Protein AF-A0A7J2LB59-F1 (afdb_monomer)

Radius of gyration: 16.42 Å; Cα contacts (8 Å, |Δi|>4): 15; chains: 1; bounding box: 29×22×53 Å

Mean predicted aligned error: 5.77 Å

pLDDT: mean 88.69, std 8.7, range [46.5, 97.25]

Nearest PDB structures (foldseek):
  7pic-assembly1_C  TM=3.000E-01  e=9.769E+00  Mycoplasmoides pneumoniae M129

Solvent-accessible surface area (backbone atoms only — not comparable to full-atom values): 5237 Å² total; per-residue (Å²): 140,85,89,83,82,90,52,91,87,67,80,72,89,67,65,68,56,58,58,54,52,52,50,53,51,58,70,72,46,89,77,89,85,64,96,44,73,66,57,49,52,58,58,52,41,78,76,48,88,65,61,56,67,58,55,42,71,70,32,62,70,54,44,46,63,75,69,58,75,61,71,68,69,64,66,72,78,118

Sequence (78 aa):
VIFREARPGYIMPVGVWVVRETVRKALREKPLKFDAFKDAITYIAKRLRIDISYWINESKVIREHLKQRKLTEYIKHE

Foldseek 3Di:
DDDDDDDPVPPDCPDCVVVVVVVVVQVVDDDDDDPDPVVVLVVVQVVDPPHSVVVCVPDPVNVCVVPDDDVVVVVVPD

Secondary structure (DSSP, 8-state):
-------TT--S--TTHHHHHHHHHHHHSPPPP-SSHHHHHHHHHTT-SS-HHHHHHH-HHHHHHHH---HHHHHTT-

Structure (mmCIF, N/CA/C/O backbone):
data_AF-A0A7J2LB59-F1
#
_entry.id   AF-A0A7J2LB59-F1
#
loop_
_atom_site.group_PDB
_atom_site.id
_atom_site.type_symbol
_atom_site.label_atom_id
_atom_site.label_alt_id
_atom_site.label_comp_id
_atom_site.label_asym_id
_atom_site.label_entity_id
_atom_site.label_seq_id
_atom_site.pdbx_PDB_ins_code
_atom_site.Cartn_x
_atom_site.Cartn_y
_atom_site.Cartn_z
_atom_site.occupancy
_atom_site.B_iso_or_equiv
_atom_site.auth_seq_id
_atom_site.auth_comp_id
_atom_site.auth_asym_id
_atom_site.auth_atom_id
_atom_site.pdbx_PDB_model_num
ATOM 1 N N . VAL A 1 1 ? -3.063 6.538 0.086 1.00 87.38 1 VAL A N 1
ATOM 2 C CA . VAL A 1 1 ? -1.715 5.983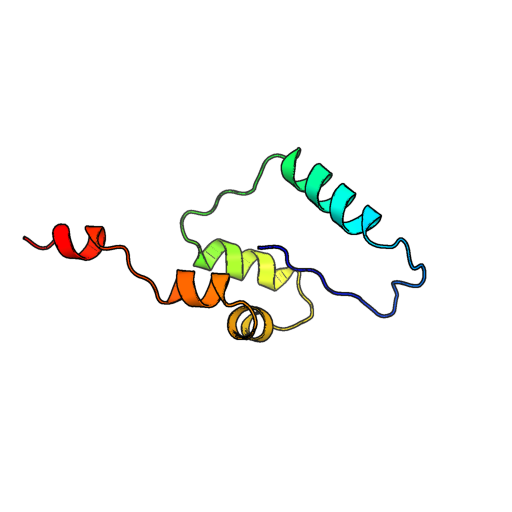 -0.205 1.00 87.38 1 VAL A CA 1
ATOM 3 C C . VAL A 1 1 ? -1.758 5.316 -1.573 1.00 87.38 1 VAL A C 1
ATOM 5 O O . VAL A 1 1 ? -2.795 4.752 -1.897 1.00 87.38 1 VAL A O 1
ATOM 8 N N . ILE A 1 2 ? -0.698 5.422 -2.379 1.00 91.75 2 ILE A N 1
ATOM 9 C CA . ILE A 1 2 ? -0.607 4.805 -3.714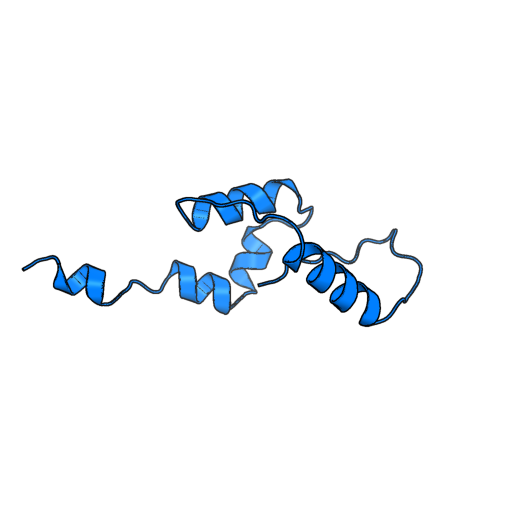 1.00 91.75 2 ILE A CA 1
ATOM 10 C C . ILE A 1 2 ? 0.544 3.797 -3.695 1.00 91.75 2 ILE A C 1
ATOM 12 O O . ILE A 1 2 ? 1.644 4.148 -3.279 1.00 91.75 2 ILE A O 1
ATOM 16 N N . PHE A 1 3 ? 0.292 2.576 -4.169 1.00 92.75 3 PHE A N 1
ATOM 17 C CA . PHE A 1 3 ? 1.311 1.542 -4.358 1.00 92.75 3 PHE A CA 1
ATOM 18 C C . PHE A 1 3 ? 1.683 1.486 -5.841 1.00 92.75 3 PHE A C 1
ATOM 20 O O . PHE A 1 3 ? 0.800 1.358 -6.693 1.00 92.75 3 PHE A O 1
ATOM 27 N N . ARG A 1 4 ? 2.972 1.611 -6.167 1.00 91.31 4 ARG A N 1
ATOM 28 C CA . ARG A 1 4 ? 3.448 1.598 -7.557 1.00 91.31 4 ARG A CA 1
ATOM 29 C C . ARG A 1 4 ? 4.804 0.921 -7.668 1.00 91.31 4 ARG A C 1
ATOM 31 O O . ARG A 1 4 ? 5.782 1.402 -7.115 1.00 91.31 4 ARG A O 1
ATOM 38 N N . GLU A 1 5 ? 4.878 -0.108 -8.499 1.00 91.00 5 GLU A N 1
ATOM 39 C CA . GLU A 1 5 ? 6.130 -0.789 -8.821 1.00 91.00 5 GLU A CA 1
ATOM 40 C C . GLU A 1 5 ? 6.629 -0.362 -10.204 1.00 91.00 5 GLU A C 1
ATOM 42 O O . GLU A 1 5 ? 5.930 -0.537 -11.207 1.00 91.00 5 GLU A O 1
ATOM 47 N N . ALA A 1 6 ? 7.846 0.179 -10.272 1.00 87.0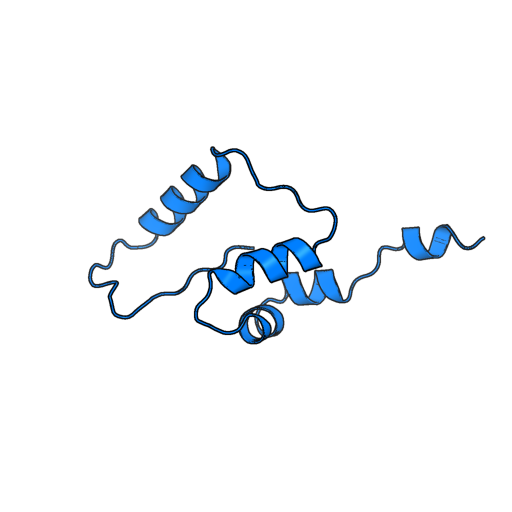6 6 ALA A N 1
ATOM 48 C CA . ALA A 1 6 ? 8.559 0.352 -11.533 1.00 87.06 6 ALA A CA 1
ATOM 49 C C . ALA A 1 6 ? 9.241 -0.976 -11.883 1.00 87.06 6 ALA A C 1
ATOM 51 O O . ALA A 1 6 ? 10.191 -1.388 -11.223 1.00 87.06 6 ALA A O 1
ATOM 52 N N . ARG A 1 7 ? 8.710 -1.686 -12.881 1.00 85.56 7 ARG A N 1
ATOM 53 C CA . ARG A 1 7 ? 9.224 -3.001 -13.292 1.00 85.56 7 ARG A CA 1
ATOM 54 C C . ARG A 1 7 ? 10.168 -2.869 -14.491 1.00 85.56 7 ARG A C 1
ATOM 56 O O . ARG A 1 7 ? 9.949 -1.968 -15.296 1.00 85.56 7 ARG A O 1
ATOM 63 N N . PRO A 1 8 ? 11.126 -3.798 -14.684 1.00 83.88 8 PRO A N 1
ATOM 64 C CA . PRO A 1 8 ? 12.087 -3.739 -15.794 1.00 83.88 8 PRO A CA 1
ATOM 65 C C . PRO A 1 8 ? 11.461 -3.651 -17.195 1.00 83.88 8 PRO A C 1
ATOM 67 O O . PRO A 1 8 ? 12.059 -3.085 -18.098 1.00 83.88 8 PRO A O 1
ATOM 70 N N . GLY A 1 9 ? 10.234 -4.154 -17.382 1.00 82.38 9 GLY A N 1
ATOM 71 C CA . GLY A 1 9 ? 9.495 -4.018 -18.646 1.00 82.38 9 GLY A CA 1
ATOM 72 C C . GLY A 1 9 ? 8.943 -2.612 -18.928 1.00 82.38 9 GLY A C 1
ATOM 73 O O . GLY A 1 9 ? 8.319 -2.395 -19.962 1.00 82.38 9 GLY A O 1
ATOM 74 N N . TYR A 1 10 ? 9.121 -1.653 -18.017 1.00 79.19 10 TYR A N 1
ATOM 75 C CA . TYR A 1 10 ? 8.698 -0.268 -18.200 1.00 79.19 10 TYR A CA 1
ATOM 76 C C . TYR A 1 10 ? 9.795 0.521 -18.931 1.00 79.19 10 TYR A C 1
ATOM 78 O O . TYR A 1 10 ? 10.621 1.185 -18.313 1.00 79.19 10 TYR A O 1
ATOM 86 N N . ILE A 1 11 ? 9.808 0.398 -20.260 1.00 74.50 11 ILE A N 1
ATOM 87 C CA . ILE A 1 11 ? 10.900 0.877 -21.127 1.00 74.50 11 ILE A CA 1
ATOM 88 C C . ILE A 1 11 ? 10.817 2.391 -21.399 1.00 74.50 11 ILE A C 1
ATOM 90 O O . ILE A 1 11 ? 11.836 3.036 -21.624 1.00 74.50 11 ILE A O 1
ATOM 94 N N . MET A 1 12 ? 9.618 2.987 -21.360 1.00 81.38 12 MET A N 1
ATOM 95 C CA . MET A 1 12 ? 9.414 4.383 -21.766 1.00 81.38 12 MET A CA 1
ATOM 96 C C . MET A 1 12 ? 9.254 5.339 -20.567 1.00 81.38 12 MET A C 1
ATOM 98 O O . MET A 1 12 ? 8.340 5.163 -19.754 1.00 81.38 12 MET A O 1
ATOM 102 N N . PRO A 1 13 ? 10.057 6.415 -20.467 1.00 76.88 13 PRO A N 1
ATOM 103 C CA . PRO A 1 13 ? 9.916 7.415 -19.414 1.00 76.88 13 PRO A CA 1
ATOM 104 C C . PRO A 1 13 ? 8.782 8.405 -19.738 1.00 76.88 13 PRO A C 1
ATOM 106 O O . PRO A 1 13 ? 9.005 9.511 -20.210 1.00 76.88 13 PRO A O 1
ATOM 109 N N . VAL A 1 14 ? 7.537 8.030 -19.433 1.00 82.69 14 VAL A N 1
ATOM 110 C CA . VAL A 1 14 ? 6.329 8.878 -19.626 1.00 82.69 14 VAL A CA 1
ATOM 111 C C . VAL A 1 14 ? 6.191 9.989 -18.554 1.00 82.69 14 VAL A C 1
ATOM 113 O O . VAL A 1 14 ? 5.191 10.702 -18.470 1.00 82.69 14 VAL A O 1
ATOM 116 N N . GLY A 1 15 ? 7.191 10.142 -17.680 1.00 85.12 15 GLY A N 1
ATOM 117 C CA . GLY A 1 15 ? 7.193 11.134 -16.605 1.00 85.12 15 GLY A CA 1
ATOM 118 C C . GLY A 1 15 ? 6.054 10.963 -15.588 1.00 85.12 15 GLY A C 1
ATOM 119 O O . GLY A 1 15 ? 5.507 9.876 -15.381 1.00 85.12 15 GLY A O 1
ATOM 120 N N . VAL A 1 16 ? 5.697 12.063 -14.920 1.00 88.06 16 VAL A N 1
ATOM 121 C CA . VAL A 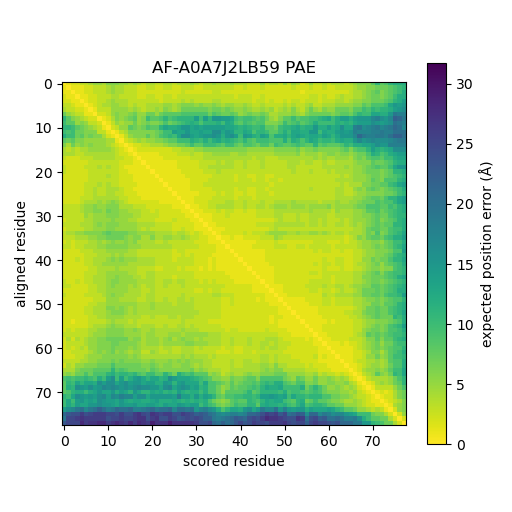1 16 ? 4.670 12.089 -13.859 1.00 88.06 16 VAL A CA 1
ATOM 122 C C . VAL A 1 16 ? 3.251 11.930 -14.419 1.00 88.06 16 VAL A C 1
ATOM 124 O O . VAL A 1 16 ? 2.343 11.511 -13.698 1.00 88.06 16 VAL A O 1
ATOM 127 N N . TRP A 1 17 ? 3.048 12.220 -15.708 1.00 91.06 17 TRP A N 1
ATOM 128 C CA . TRP A 1 17 ? 1.732 12.186 -16.347 1.00 91.06 17 TRP A CA 1
ATOM 129 C C . TRP A 1 17 ? 1.036 10.830 -16.181 1.00 91.06 17 TRP A C 1
ATOM 131 O O . TRP A 1 17 ? -0.126 10.788 -15.778 1.00 91.06 17 TRP A O 1
ATOM 141 N N . VAL A 1 18 ? 1.769 9.722 -16.354 1.00 90.12 18 VAL A N 1
ATOM 142 C CA . VAL A 1 18 ? 1.196 8.368 -16.243 1.00 90.12 18 VAL A CA 1
ATOM 143 C C . VAL A 1 18 ? 0.603 8.104 -14.857 1.00 90.12 18 VAL A C 1
ATOM 145 O O . VAL A 1 18 ? -0.439 7.461 -14.729 1.00 90.12 18 VAL A O 1
ATOM 148 N N . VAL A 1 19 ? 1.240 8.631 -13.805 1.00 90.12 19 VAL A N 1
ATOM 149 C CA . VAL A 1 19 ? 0.761 8.485 -12.425 1.00 90.12 19 VAL A CA 1
ATOM 150 C C . VAL A 1 19 ? -0.522 9.280 -12.249 1.00 90.12 19 VAL A C 1
ATOM 152 O O . VAL A 1 19 ? -1.495 8.758 -11.710 1.00 90.12 19 VAL A O 1
ATOM 155 N N . ARG A 1 20 ? -0.549 10.521 -12.747 1.00 93.75 20 ARG A N 1
ATOM 156 C CA . ARG A 1 20 ? -1.714 11.407 -12.642 1.00 93.75 20 ARG A CA 1
ATOM 157 C C . ARG A 1 20 ? -2.927 10.830 -13.363 1.00 93.75 20 ARG A C 1
ATOM 159 O O . ARG A 1 20 ? -4.008 10.818 -12.780 1.00 93.75 20 ARG A O 1
ATOM 166 N N . GLU A 1 21 ? -2.757 10.311 -14.577 1.00 95.12 21 GLU A N 1
ATOM 167 C CA . GLU A 1 21 ? -3.862 9.683 -15.311 1.00 95.12 21 GLU A CA 1
ATOM 168 C C . GLU A 1 21 ? -4.344 8.395 -14.652 1.00 95.12 21 GLU A C 1
ATOM 170 O O . GLU A 1 21 ? -5.550 8.201 -14.511 1.00 95.12 21 GLU A O 1
ATOM 175 N N . THR A 1 22 ? -3.427 7.545 -14.180 1.00 93.56 22 THR A N 1
ATOM 176 C CA . THR A 1 22 ? -3.807 6.301 -13.493 1.00 93.56 22 THR A CA 1
ATOM 177 C C . THR A 1 22 ? -4.613 6.599 -12.230 1.00 93.56 22 THR A C 1
ATOM 179 O O . THR A 1 22 ? -5.648 5.978 -12.000 1.00 93.56 22 THR A O 1
ATOM 182 N N . VAL A 1 23 ? -4.189 7.592 -11.440 1.00 95.06 23 VAL A N 1
ATOM 183 C CA . VAL A 1 23 ? -4.926 8.037 -10.249 1.00 95.06 23 VAL A CA 1
ATOM 184 C C . VAL A 1 23 ? -6.279 8.633 -10.633 1.00 95.06 23 VAL A C 1
ATOM 186 O O . VAL A 1 23 ? -7.287 8.279 -10.028 1.00 95.06 23 VAL A O 1
ATOM 189 N N . ARG A 1 24 ? -6.341 9.492 -11.660 1.00 96.50 24 ARG A N 1
ATOM 190 C CA . ARG A 1 24 ? -7.608 10.084 -12.113 1.00 96.50 24 ARG A CA 1
ATOM 191 C C . ARG A 1 24 ? -8.592 9.015 -12.585 1.00 96.50 24 ARG A C 1
ATOM 193 O O . ARG A 1 24 ? -9.772 9.103 -12.265 1.00 96.50 24 ARG A O 1
ATOM 200 N N . LYS A 1 25 ? -8.115 8.006 -13.317 1.00 96.75 25 LYS A N 1
ATOM 201 C CA . LYS A 1 25 ? -8.927 6.863 -13.740 1.00 96.75 25 LYS A CA 1
ATOM 202 C C . LYS A 1 25 ? -9.425 6.065 -12.534 1.00 96.75 25 LYS A C 1
ATOM 204 O O . LYS A 1 25 ? -10.626 5.858 -12.420 1.00 96.75 25 LYS A O 1
ATOM 209 N N . ALA A 1 26 ? -8.538 5.707 -11.60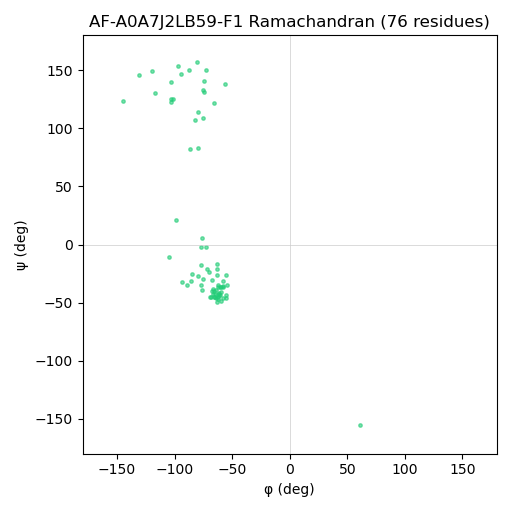4 1.00 94.88 26 ALA A N 1
ATOM 210 C CA . ALA A 1 26 ? -8.902 4.951 -10.405 1.00 94.88 26 ALA A CA 1
ATOM 211 C C . ALA A 1 26 ? -9.963 5.661 -9.544 1.00 94.88 26 ALA A C 1
ATOM 213 O O . ALA A 1 26 ? -10.839 5.006 -8.995 1.00 94.88 26 ALA A O 1
ATOM 214 N N . LEU A 1 27 ? -9.914 6.995 -9.454 1.00 95.62 27 LEU A N 1
ATOM 215 C CA . LEU A 1 27 ? -10.898 7.790 -8.709 1.00 95.62 27 LEU A CA 1
ATOM 216 C C . LEU A 1 27 ? -12.239 7.974 -9.439 1.00 95.62 27 LEU A C 1
ATOM 218 O O . LEU A 1 27 ? -13.221 8.342 -8.803 1.00 95.62 27 LEU A O 1
ATOM 222 N N . ARG A 1 28 ? -12.291 7.750 -10.759 1.00 97.25 28 ARG A N 1
ATOM 223 C CA . ARG A 1 28 ? -13.539 7.770 -11.544 1.00 97.25 28 ARG A CA 1
ATOM 224 C C . ARG A 1 28 ? -14.277 6.433 -11.505 1.00 97.25 28 ARG A C 1
ATOM 226 O O . ARG A 1 28 ? -15.482 6.402 -11.731 1.00 97.25 28 ARG A O 1
ATOM 233 N N . GLU A 1 29 ? -13.564 5.339 -11.265 1.00 96.19 29 GLU A N 1
ATOM 234 C CA . GLU A 1 29 ? -14.139 3.998 -11.192 1.00 96.19 29 GLU A CA 1
ATOM 235 C C . GLU A 1 29 ? -14.794 3.730 -9.829 1.00 96.19 29 GLU A C 1
ATOM 237 O O . GLU A 1 29 ? -14.467 4.350 -8.814 1.00 96.19 29 GLU A O 1
ATOM 242 N N . LYS A 1 30 ? -15.741 2.783 -9.792 1.00 96.81 30 LYS A N 1
ATOM 243 C CA . LYS A 1 30 ? -16.400 2.385 -8.543 1.00 96.81 30 LYS A CA 1
ATOM 244 C C . LYS A 1 30 ? -15.368 1.722 -7.615 1.00 96.81 30 LYS A C 1
ATOM 246 O O . LYS A 1 30 ? -14.788 0.707 -8.003 1.00 96.81 30 LYS A O 1
ATOM 251 N N . PRO A 1 31 ? -15.154 2.237 -6.391 1.00 95.31 31 PRO A N 1
ATOM 252 C CA . PRO A 1 31 ? -14.157 1.679 -5.493 1.00 95.31 31 PRO A CA 1
ATOM 253 C C . PRO A 1 31 ? -14.616 0.336 -4.926 1.00 95.31 31 PRO A C 1
ATOM 255 O O . PRO A 1 31 ? -15.806 0.110 -4.684 1.00 95.31 31 PRO A O 1
ATOM 258 N N . LEU A 1 32 ? -13.645 -0.525 -4.638 1.00 94.50 32 LEU A N 1
ATOM 259 C CA . LEU A 1 32 ? -13.859 -1.682 -3.778 1.00 94.50 32 LEU A CA 1
ATOM 260 C C . LEU A 1 32 ? -13.945 -1.205 -2.326 1.00 94.50 32 LEU A C 1
ATOM 262 O O . LEU A 1 32 ? -13.103 -0.425 -1.876 1.00 94.50 32 LEU A O 1
ATOM 266 N N . LYS A 1 33 ? -14.975 -1.659 -1.612 1.00 95.38 33 LYS A N 1
ATOM 267 C CA . LYS A 1 33 ? -15.182 -1.362 -0.193 1.00 95.38 33 LYS A CA 1
ATOM 268 C C . LYS A 1 33 ? -14.794 -2.580 0.635 1.00 95.38 33 LYS A C 1
ATOM 270 O O . LYS A 1 33 ? -15.087 -3.704 0.241 1.00 95.38 33 LYS A O 1
ATOM 275 N N . PHE A 1 34 ? -14.140 -2.324 1.758 1.00 95.25 34 PHE A N 1
ATOM 276 C CA . PHE A 1 34 ? -13.689 -3.329 2.711 1.00 95.25 34 PHE A CA 1
ATOM 277 C C . PHE A 1 34 ? -14.119 -2.889 4.106 1.00 95.25 34 PHE A C 1
ATOM 279 O O . PHE A 1 34 ? -14.113 -1.687 4.385 1.00 95.25 34 PHE A O 1
ATOM 286 N N . ASP A 1 35 ? -14.460 -3.847 4.961 1.00 93.00 35 ASP A N 1
ATOM 287 C CA . ASP A 1 35 ? -14.921 -3.563 6.321 1.00 93.00 35 ASP A CA 1
ATOM 288 C C . ASP A 1 35 ? -13.754 -3.209 7.249 1.00 93.00 35 ASP A C 1
ATOM 290 O O . ASP A 1 35 ? -13.876 -2.320 8.093 1.00 93.00 35 ASP A O 1
ATOM 294 N N . ALA A 1 36 ? -12.588 -3.835 7.046 1.00 90.94 36 ALA A N 1
ATOM 295 C CA . ALA A 1 36 ? -11.363 -3.505 7.760 1.00 90.94 36 ALA A CA 1
ATOM 296 C C . ALA A 1 36 ? -10.233 -3.059 6.823 1.00 90.94 36 ALA A C 1
ATOM 298 O O . ALA A 1 36 ? -10.058 -3.546 5.703 1.00 90.94 36 ALA A O 1
ATOM 299 N N . PHE A 1 37 ? -9.372 -2.173 7.334 1.00 90.44 37 PHE A N 1
ATOM 300 C CA . PHE A 1 37 ? -8.158 -1.748 6.631 1.00 90.44 37 PHE A CA 1
ATOM 301 C C . PHE A 1 37 ? -7.236 -2.930 6.293 1.00 90.44 37 PHE A C 1
ATOM 303 O O . PHE A 1 37 ? -6.623 -2.962 5.225 1.00 90.44 37 PHE A O 1
ATOM 310 N N . LYS A 1 38 ? -7.172 -3.931 7.180 1.00 90.12 38 LYS A N 1
ATOM 311 C CA . LYS A 1 38 ? -6.379 -5.148 6.976 1.00 90.12 38 LYS A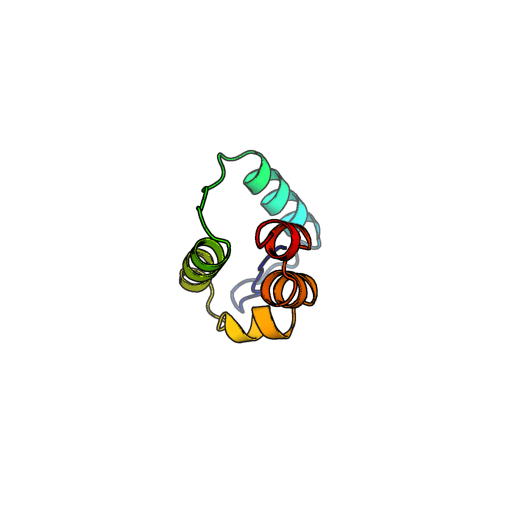 CA 1
ATOM 312 C C . LYS A 1 38 ? -6.817 -5.905 5.719 1.00 90.12 38 LYS A C 1
ATOM 314 O O . LYS A 1 38 ? -5.954 -6.323 4.953 1.00 90.12 38 LYS A O 1
ATOM 319 N N . ASP A 1 39 ? -8.120 -5.993 5.459 1.00 94.00 39 ASP A N 1
ATOM 320 C CA . ASP A 1 39 ? -8.657 -6.693 4.286 1.00 94.00 39 ASP A CA 1
ATOM 321 C C . ASP A 1 39 ? -8.260 -5.988 2.989 1.00 94.00 39 ASP A C 1
ATOM 323 O O . ASP A 1 39 ? -7.853 -6.636 2.023 1.00 94.00 39 ASP A O 1
ATOM 327 N N . ALA A 1 40 ? -8.285 -4.651 2.987 1.00 93.69 40 ALA A N 1
ATOM 328 C CA . ALA A 1 40 ? -7.814 -3.853 1.860 1.00 93.69 40 ALA A CA 1
ATOM 329 C C . ALA A 1 40 ? -6.314 -4.078 1.588 1.00 93.69 40 ALA A C 1
ATOM 331 O O . ALA A 1 40 ? -5.908 -4.245 0.437 1.00 93.69 40 ALA A O 1
ATOM 332 N N . ILE A 1 41 ? -5.485 -4.136 2.637 1.00 92.94 41 ILE A N 1
ATOM 333 C CA . ILE A 1 41 ? -4.044 -4.403 2.514 1.00 92.94 41 ILE A CA 1
ATOM 334 C C . ILE A 1 41 ? -3.784 -5.822 1.998 1.00 92.94 41 ILE A C 1
ATOM 336 O O . ILE A 1 41 ? -3.003 -5.996 1.062 1.00 92.94 41 ILE A O 1
ATOM 340 N N . THR A 1 42 ? -4.474 -6.831 2.534 1.00 93.62 42 THR A N 1
ATOM 341 C CA . THR A 1 42 ? -4.373 -8.217 2.057 1.00 93.62 42 THR A CA 1
ATOM 342 C C . THR A 1 42 ? -4.842 -8.351 0.608 1.00 93.62 42 THR A C 1
ATOM 344 O O . THR A 1 42 ? -4.248 -9.099 -0.168 1.00 93.62 42 THR A O 1
ATOM 347 N N . TYR A 1 43 ? -5.875 -7.608 0.206 1.00 95.50 43 TYR A N 1
ATOM 348 C CA . TYR A 1 43 ? -6.335 -7.575 -1.178 1.00 95.50 43 TYR A CA 1
ATOM 349 C C . TYR A 1 43 ? -5.281 -6.992 -2.127 1.00 95.50 43 TYR A C 1
ATOM 351 O O . TYR A 1 43 ? -5.015 -7.567 -3.185 1.00 95.50 43 TYR A O 1
ATOM 359 N N . ILE A 1 44 ? -4.661 -5.871 -1.748 1.00 94.12 44 ILE A N 1
ATOM 360 C CA . ILE A 1 44 ? -3.624 -5.211 -2.552 1.00 94.12 44 ILE A CA 1
ATOM 361 C C . ILE A 1 44 ? -2.363 -6.078 -2.638 1.00 94.12 44 ILE A C 1
ATOM 363 O O . ILE A 1 44 ? -1.784 -6.173 -3.718 1.00 94.12 44 ILE A O 1
ATOM 367 N N . ALA A 1 45 ? -1.976 -6.759 -1.554 1.00 94.56 45 ALA A N 1
ATOM 368 C CA . ALA A 1 45 ? -0.793 -7.622 -1.510 1.00 94.56 45 ALA A CA 1
ATOM 369 C C . ALA A 1 45 ? -0.789 -8.689 -2.619 1.00 94.56 45 ALA A C 1
ATOM 371 O O . ALA A 1 45 ? 0.252 -8.957 -3.205 1.00 94.56 45 ALA A O 1
ATOM 372 N N . LYS A 1 46 ? -1.962 -9.219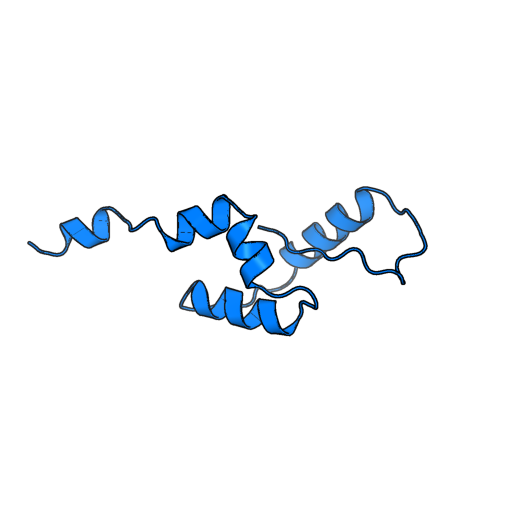 -2.996 1.00 95.69 46 LYS A N 1
ATOM 373 C CA . LYS A 1 46 ? -2.108 -10.197 -4.095 1.00 95.69 46 LYS A CA 1
ATOM 374 C C . LYS A 1 46 ? -1.718 -9.651 -5.477 1.00 95.69 46 LYS A C 1
ATOM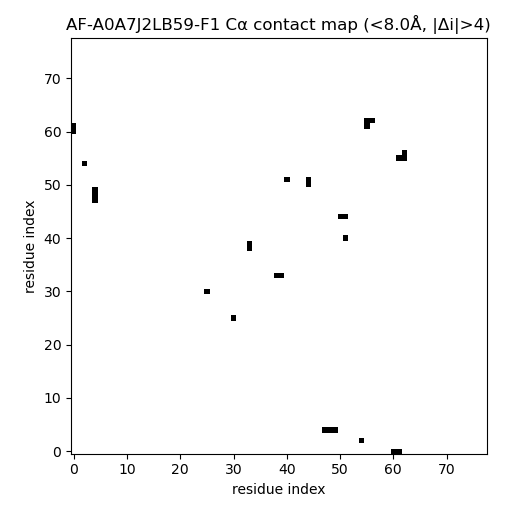 376 O O . LYS A 1 46 ? -1.564 -10.426 -6.415 1.00 95.69 46 LYS A O 1
ATOM 381 N N . ARG A 1 47 ? -1.630 -8.326 -5.634 1.00 92.88 47 ARG A N 1
ATOM 382 C CA . ARG A 1 47 ? -1.336 -7.637 -6.903 1.00 92.88 47 ARG A CA 1
ATOM 383 C C . ARG A 1 47 ? 0.090 -7.089 -6.974 1.00 92.88 47 ARG A C 1
ATOM 385 O O . ARG A 1 47 ? 0.497 -6.627 -8.040 1.00 92.88 47 ARG A O 1
ATOM 392 N N . LEU A 1 48 ? 0.811 -7.095 -5.856 1.00 93.69 48 LEU A N 1
ATOM 393 C CA . LEU A 1 48 ? 2.182 -6.607 -5.757 1.00 93.69 48 LEU A CA 1
ATOM 394 C C . LEU A 1 48 ? 3.157 -7.773 -5.937 1.00 93.69 48 LEU A C 1
ATOM 396 O O . LEU A 1 48 ? 2.865 -8.904 -5.557 1.00 93.69 48 LEU A O 1
ATOM 400 N N . ARG A 1 49 ? 4.312 -7.495 -6.541 1.00 92.94 49 ARG A N 1
ATOM 401 C CA . ARG A 1 49 ? 5.447 -8.427 -6.564 1.00 92.94 49 ARG A CA 1
ATOM 402 C C . ARG A 1 49 ? 6.364 -8.217 -5.368 1.00 92.94 49 ARG A C 1
ATOM 404 O O . ARG A 1 49 ? 6.949 -9.177 -4.881 1.00 92.94 49 ARG A O 1
ATOM 411 N N . ILE A 1 50 ? 6.518 -6.969 -4.938 1.00 93.75 50 ILE A N 1
ATOM 412 C CA . ILE A 1 50 ? 7.252 -6.617 -3.729 1.00 93.75 50 ILE A CA 1
ATOM 413 C C . ILE A 1 50 ? 6.375 -6.971 -2.532 1.00 93.75 50 ILE A C 1
ATOM 415 O O . ILE A 1 50 ? 5.193 -6.620 -2.502 1.00 93.75 50 ILE A O 1
ATOM 419 N N . ASP A 1 51 ? 6.967 -7.641 -1.546 1.00 94.94 51 ASP A N 1
ATOM 420 C CA . ASP A 1 51 ? 6.254 -8.060 -0.347 1.00 94.94 51 ASP A CA 1
ATOM 421 C C . ASP A 1 51 ? 5.601 -6.868 0.373 1.00 94.94 51 ASP A C 1
ATOM 423 O O . ASP A 1 51 ? 6.184 -5.788 0.513 1.00 94.94 51 ASP A O 1
ATOM 427 N N . ILE A 1 52 ? 4.364 -7.060 0.839 1.00 93.94 52 ILE A N 1
ATOM 428 C CA . ILE A 1 52 ? 3.573 -5.991 1.454 1.00 93.94 52 ILE A CA 1
ATOM 429 C C . ILE A 1 52 ? 4.214 -5.449 2.741 1.00 93.94 52 ILE A C 1
ATOM 431 O O . ILE A 1 52 ? 4.019 -4.276 3.065 1.00 93.94 52 ILE A O 1
ATOM 435 N N . SER A 1 53 ? 5.015 -6.252 3.451 1.00 93.25 53 SER A N 1
ATOM 436 C CA . SER A 1 53 ? 5.738 -5.816 4.652 1.00 93.25 53 SER A CA 1
ATOM 437 C C . SER A 1 53 ? 6.711 -4.679 4.354 1.00 93.25 53 SER A C 1
ATOM 439 O O . SER A 1 53 ? 6.799 -3.743 5.147 1.00 93.25 53 SER A O 1
ATOM 441 N N . TYR A 1 54 ? 7.359 -4.690 3.185 1.00 94.56 54 TYR A N 1
ATOM 442 C CA . TYR A 1 54 ? 8.246 -3.610 2.757 1.00 94.56 54 TYR A CA 1
ATOM 443 C C . TYR A 1 54 ? 7.484 -2.283 2.674 1.00 94.56 54 TYR A C 1
ATOM 445 O O . TYR A 1 54 ? 7.878 -1.283 3.268 1.00 94.56 54 TYR A O 1
ATOM 453 N N . TRP A 1 55 ? 6.319 -2.290 2.025 1.00 93.81 55 TRP A N 1
ATOM 454 C CA . TRP A 1 55 ? 5.477 -1.102 1.896 1.00 93.81 55 TRP A CA 1
ATOM 455 C C . TRP A 1 55 ? 4.950 -0.586 3.237 1.00 93.81 55 TRP A C 1
ATOM 457 O O . TRP A 1 55 ? 4.873 0.627 3.442 1.00 93.81 55 TRP A O 1
ATOM 467 N N . ILE A 1 56 ? 4.577 -1.494 4.143 1.00 91.81 56 ILE A N 1
ATOM 468 C CA . ILE A 1 56 ? 4.121 -1.146 5.495 1.00 91.81 56 ILE A CA 1
ATOM 469 C C . ILE A 1 56 ? 5.263 -0.501 6.288 1.00 91.81 56 ILE A C 1
ATOM 471 O O . ILE A 1 56 ? 5.046 0.506 6.963 1.00 91.81 56 ILE A O 1
ATOM 475 N N . ASN A 1 57 ? 6.473 -1.053 6.186 1.00 91.69 57 ASN A N 1
ATOM 476 C CA . ASN A 1 57 ? 7.646 -0.550 6.892 1.00 91.69 57 ASN A CA 1
ATOM 477 C C . ASN A 1 57 ? 8.081 0.824 6.380 1.00 91.69 57 ASN A C 1
ATOM 479 O O . ASN A 1 57 ? 8.368 1.699 7.192 1.00 91.69 57 ASN A O 1
ATOM 483 N N . GLU A 1 58 ? 8.044 1.065 5.071 1.00 92.75 58 GLU A N 1
ATOM 484 C CA . GLU A 1 58 ? 8.430 2.361 4.502 1.00 92.75 58 GLU A CA 1
ATOM 485 C C . GLU A 1 58 ? 7.347 3.432 4.694 1.00 92.75 58 GLU A C 1
ATOM 487 O O . GLU A 1 58 ? 7.628 4.583 5.039 1.00 92.75 58 GLU A O 1
ATOM 492 N N . SER A 1 59 ? 6.070 3.074 4.551 1.00 91.56 59 SER A N 1
ATOM 493 C CA . SER A 1 59 ? 4.987 4.054 4.618 1.00 91.56 59 SER A CA 1
ATOM 494 C C . SER A 1 59 ? 4.695 4.501 6.051 1.00 91.56 59 SER A C 1
ATOM 496 O O . SER A 1 59 ? 4.079 3.781 6.839 1.00 91.56 59 SER A O 1
ATOM 498 N N . LYS A 1 60 ? 5.054 5.752 6.371 1.00 91.69 60 LYS A N 1
ATOM 499 C CA . LYS A 1 60 ? 4.662 6.410 7.629 1.00 91.69 60 LYS A CA 1
ATOM 500 C C . LYS A 1 60 ? 3.141 6.404 7.823 1.00 91.69 60 LYS A C 1
ATOM 502 O O . LYS A 1 60 ? 2.675 6.002 8.879 1.00 91.69 60 LYS A O 1
ATOM 507 N N . VAL A 1 61 ? 2.380 6.742 6.779 1.00 91.88 61 VAL A N 1
ATOM 508 C CA . VAL A 1 61 ? 0.907 6.807 6.827 1.00 91.88 61 VAL A CA 1
ATOM 509 C C . VAL A 1 61 ? 0.287 5.452 7.176 1.00 91.88 61 VAL A C 1
ATOM 511 O O . VAL A 1 61 ? -0.625 5.387 7.996 1.00 91.88 61 VAL A O 1
ATOM 514 N N . ILE A 1 62 ? 0.775 4.358 6.578 1.00 91.44 62 ILE A N 1
ATOM 515 C CA . ILE A 1 62 ? 0.260 3.014 6.882 1.00 91.44 62 ILE A CA 1
ATOM 516 C C . ILE A 1 62 ? 0.650 2.603 8.304 1.00 91.44 62 ILE A C 1
ATOM 518 O O . ILE A 1 62 ? -0.199 2.113 9.045 1.00 91.44 62 ILE A O 1
ATOM 522 N N . ARG A 1 63 ? 1.906 2.829 8.712 1.00 89.12 63 ARG A N 1
ATOM 523 C CA . ARG A 1 63 ? 2.361 2.536 10.081 1.00 89.12 63 ARG A CA 1
ATOM 524 C C . ARG A 1 63 ? 1.553 3.280 11.131 1.00 89.12 63 ARG A C 1
ATOM 526 O O . ARG A 1 63 ? 1.162 2.672 12.121 1.00 89.12 63 ARG A O 1
ATOM 533 N N . GLU A 1 64 ? 1.324 4.572 10.927 1.00 87.88 64 GLU A N 1
ATOM 534 C CA . GLU A 1 64 ? 0.534 5.394 11.839 1.00 87.88 64 GLU A CA 1
ATOM 535 C C . GLU A 1 64 ? -0.895 4.879 11.909 1.00 87.88 64 GLU A C 1
ATOM 537 O O . GLU A 1 64 ? -1.375 4.628 13.003 1.00 87.88 64 GLU A O 1
ATOM 542 N N . HIS A 1 65 ? -1.531 4.584 10.776 1.00 87.12 65 HIS A N 1
ATOM 543 C CA . HIS A 1 65 ? -2.886 4.038 10.778 1.00 87.12 65 HIS A CA 1
ATOM 544 C C . HIS A 1 65 ? -3.001 2.672 11.478 1.00 87.12 65 HIS A C 1
ATOM 546 O O . HIS A 1 65 ? -4.007 2.397 12.121 1.00 87.12 65 HIS A O 1
ATOM 552 N N . LEU A 1 66 ? -1.976 1.817 11.378 1.00 84.25 66 LEU A N 1
ATOM 553 C CA . LEU A 1 66 ? -1.957 0.511 12.046 1.00 84.25 66 LEU A CA 1
ATOM 554 C C . LEU A 1 66 ? -1.683 0.602 13.554 1.00 84.25 66 LEU A C 1
ATOM 556 O O . LEU A 1 66 ? -2.119 -0.270 14.302 1.00 84.25 66 LEU A O 1
ATOM 560 N N . LYS A 1 67 ? -0.930 1.612 14.001 1.00 82.88 67 LYS A N 1
ATOM 561 C CA . LYS A 1 67 ? -0.555 1.788 15.414 1.00 82.88 67 LYS A CA 1
ATOM 562 C C . LYS A 1 67 ? -1.515 2.700 16.174 1.00 82.88 67 LYS A C 1
ATOM 564 O O . LYS A 1 67 ? -1.694 2.531 17.377 1.00 82.88 67 LYS A O 1
ATOM 569 N N . GLN A 1 68 ? -2.096 3.681 15.494 1.00 82.25 68 GLN A N 1
ATOM 570 C CA . GLN A 1 68 ? -2.954 4.691 16.088 1.00 82.25 68 GLN A CA 1
ATOM 571 C C . GLN A 1 68 ? -4.357 4.127 16.304 1.00 82.25 68 GLN A C 1
ATOM 573 O O . GLN A 1 68 ? -5.090 3.861 15.355 1.00 82.25 68 GLN A O 1
ATOM 578 N N . ARG A 1 69 ? -4.749 4.005 17.572 1.00 79.38 69 ARG A N 1
ATOM 579 C CA . ARG A 1 69 ? -6.140 3.760 17.965 1.00 79.38 69 ARG A CA 1
ATOM 580 C C . ARG A 1 69 ? -6.888 5.076 18.112 1.00 79.38 69 ARG A C 1
ATOM 582 O O . ARG A 1 69 ? -6.292 6.103 18.451 1.00 79.38 69 ARG A O 1
ATOM 589 N N . LYS A 1 70 ? -8.196 5.069 17.853 1.00 79.75 70 LYS A N 1
ATOM 590 C CA . LYS A 1 70 ? -9.016 6.272 18.056 1.00 79.75 70 LYS A CA 1
ATOM 591 C C . LYS A 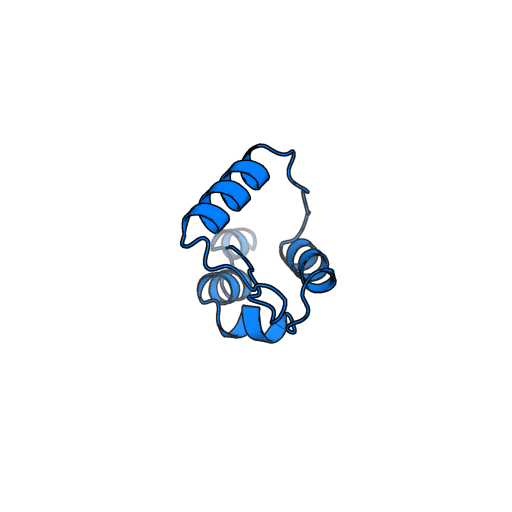1 70 ? -9.238 6.493 19.547 1.00 79.75 70 LYS A C 1
ATOM 593 O O . LYS A 1 70 ? -9.540 5.549 20.265 1.00 79.75 70 LYS A O 1
ATOM 598 N N . LEU A 1 71 ? -9.201 7.747 20.002 1.00 80.81 71 LEU A N 1
ATOM 599 C CA . LEU A 1 71 ? -9.523 8.075 21.397 1.00 80.81 71 LEU A CA 1
ATOM 600 C C . LEU A 1 71 ? -10.941 7.612 21.781 1.00 80.81 71 LEU A C 1
ATOM 602 O O . LEU A 1 71 ? -11.176 7.174 22.900 1.00 80.81 71 LEU A O 1
ATOM 606 N N . THR A 1 72 ? -11.869 7.599 20.819 1.00 81.00 72 THR A N 1
ATOM 607 C CA . THR A 1 72 ? -13.230 7.078 21.007 1.00 81.00 72 THR A CA 1
ATOM 608 C C . THR A 1 72 ? -13.291 5.586 21.339 1.00 81.00 72 THR A C 1
ATOM 610 O O . THR A 1 72 ? -14.307 5.141 21.858 1.00 81.00 72 THR A O 1
ATOM 613 N N . GLU A 1 73 ? -12.254 4.798 21.030 1.00 82.19 73 GLU A N 1
ATOM 614 C CA . GLU A 1 73 ? -12.175 3.400 21.484 1.00 82.19 73 GLU A CA 1
ATOM 615 C C . GLU A 1 73 ? -11.994 3.314 23.002 1.00 82.19 73 GLU A C 1
ATOM 617 O O . GLU A 1 73 ? -12.490 2.378 23.612 1.00 82.19 73 GLU A O 1
ATOM 622 N N . TYR A 1 74 ? -11.341 4.304 23.613 1.00 79.88 74 TYR A N 1
ATOM 623 C CA . TYR A 1 74 ? -11.115 4.355 25.058 1.00 79.88 74 TYR A CA 1
ATOM 624 C C . TYR A 1 74 ? -12.296 4.978 25.812 1.00 79.88 74 TYR A C 1
ATOM 626 O O . TYR A 1 74 ? -12.594 4.556 26.920 1.00 79.88 74 TYR A O 1
ATOM 634 N N . ILE A 1 75 ? -13.011 5.925 25.194 1.00 85.69 75 ILE A N 1
ATOM 635 C CA . ILE A 1 75 ? -14.176 6.598 25.804 1.00 85.69 75 ILE A CA 1
ATOM 636 C C . ILE A 1 75 ? -15.396 5.662 25.933 1.00 85.69 75 ILE A C 1
ATOM 638 O O . ILE A 1 75 ? -16.248 5.879 26.779 1.00 85.69 75 ILE A O 1
ATOM 642 N N . LYS A 1 76 ? -15.499 4.601 25.120 1.00 61.56 76 LYS A N 1
ATOM 643 C CA . LYS A 1 76 ? -16.619 3.635 25.185 1.00 61.56 76 LYS A CA 1
ATOM 644 C C . LYS A 1 76 ? -16.528 2.618 26.334 1.00 61.56 76 LYS A C 1
ATOM 646 O O . LYS A 1 76 ? -17.401 1.762 26.426 1.00 61.56 76 LYS A O 1
ATOM 651 N N . HIS A 1 77 ? -15.466 2.655 27.136 1.00 58.28 77 HIS A N 1
ATOM 652 C CA . HIS A 1 77 ? -15.205 1.688 28.208 1.00 58.28 77 HIS A CA 1
ATOM 653 C C . HIS A 1 77 ? -15.605 2.181 29.612 1.00 58.28 77 HIS A C 1
ATOM 655 O O . HIS A 1 77 ? -15.133 1.629 30.603 1.00 58.28 77 HIS A O 1
ATOM 661 N N . GLU A 1 78 ? -16.491 3.172 29.687 1.00 46.50 78 GLU A N 1
ATOM 662 C CA . GLU A 1 78 ? -17.127 3.682 30.911 1.00 46.50 78 GLU A CA 1
ATOM 663 C C . GLU A 1 78 ? -18.648 3.494 30.811 1.00 46.50 78 GLU A C 1
ATOM 665 O O . GLU A 1 78 ? -19.266 3.132 31.837 1.00 46.50 78 GLU A O 1
#